Protein AF-A0A813DPH1-F1 (afdb_monomer)

Organism: Polarella glacialis (NCBI:txid89957)

Solvent-accessible surface area (backbone atoms only — not comparable to full-atom values): 5900 Å² total; per-residue (Å²): 101,79,57,45,58,49,52,47,55,16,45,27,31,35,27,23,33,49,20,63,46,67,83,78,57,57,75,59,46,56,61,48,57,52,51,51,33,50,44,26,32,72,70,32,64,37,57,64,71,56,23,52,48,54,48,52,60,22,55,48,27,19,59,53,19,33,52,46,44,73,75,38,94,70,49,71,66,61,45,50,52,35,38,50,52,12,52,49,36,49,50,49,50,42,55,70,60,47,39,58,60,61,71,64,49,78,75,76,75,75,82,124

Structure (mmCIF, N/CA/C/O backbone):
data_AF-A0A813DPH1-F1
#
_entry.id   AF-A0A813DPH1-F1
#
loop_
_atom_site.group_PDB
_atom_site.id
_atom_site.type_symbol
_atom_site.label_atom_id
_atom_site.label_alt_id
_atom_site.label_comp_id
_atom_site.label_asym_id
_atom_site.label_entity_id
_atom_site.label_seq_id
_atom_site.pdbx_PDB_ins_code
_atom_site.Cartn_x
_atom_site.Cartn_y
_atom_site.Cartn_z
_atom_site.occupancy
_atom_site.B_iso_or_equiv
_atom_site.auth_seq_id
_atom_site.auth_comp_id
_atom_site.auth_asym_id
_atom_site.auth_atom_id
_atom_site.pdbx_PDB_model_num
ATOM 1 N N . MET A 1 1 ? -17.410 3.429 6.757 1.00 51.97 1 MET A N 1
ATOM 2 C CA . MET A 1 1 ? -17.340 2.832 5.401 1.00 51.97 1 MET A CA 1
ATOM 3 C C . MET A 1 1 ? -16.397 3.575 4.445 1.00 51.97 1 MET A C 1
ATOM 5 O O . MET A 1 1 ? -15.929 2.932 3.518 1.00 51.97 1 MET A O 1
ATOM 9 N N . SER A 1 2 ? -16.076 4.868 4.631 1.00 72.19 2 SER A N 1
ATOM 10 C CA . SER A 1 2 ? -15.261 5.622 3.651 1.00 72.19 2 SER A CA 1
ATOM 11 C C . SER A 1 2 ? -13.764 5.289 3.634 1.00 72.19 2 SER A C 1
ATOM 13 O O . SER A 1 2 ? -13.105 5.622 2.659 1.00 72.19 2 SER A O 1
ATOM 15 N N . ILE A 1 3 ? -13.225 4.628 4.663 1.00 82.25 3 ILE A N 1
ATOM 16 C CA . ILE A 1 3 ? -11.771 4.447 4.804 1.00 82.25 3 ILE A CA 1
ATOM 17 C C . ILE A 1 3 ? -11.213 3.217 4.076 1.00 82.25 3 ILE A C 1
ATOM 19 O O . ILE A 1 3 ? -10.020 3.150 3.811 1.00 82.25 3 ILE A O 1
ATOM 23 N N . ALA A 1 4 ? -12.070 2.246 3.736 1.00 86.38 4 ALA A N 1
ATOM 24 C CA . ALA A 1 4 ? -11.628 1.009 3.094 1.00 86.38 4 ALA A CA 1
ATOM 25 C C . ALA A 1 4 ? -11.041 1.276 1.703 1.00 86.38 4 ALA A C 1
ATOM 27 O O . ALA A 1 4 ? -10.057 0.655 1.330 1.00 86.38 4 ALA A O 1
ATOM 28 N N . GLY A 1 5 ? -11.628 2.218 0.957 1.00 87.50 5 GLY A N 1
ATOM 29 C CA . GLY A 1 5 ? -11.142 2.608 -0.367 1.00 87.50 5 GLY A CA 1
ATOM 30 C C . GLY A 1 5 ? -9.718 3.166 -0.324 1.00 87.50 5 GLY A C 1
ATOM 31 O O . GLY A 1 5 ? -8.861 2.607 -0.996 1.00 87.50 5 GLY A O 1
ATOM 32 N N . PRO A 1 6 ? -9.447 4.216 0.474 1.00 89.12 6 PRO A N 1
ATOM 33 C CA . PRO A 1 6 ? -8.098 4.739 0.660 1.00 89.12 6 PRO A CA 1
ATOM 34 C C . PRO A 1 6 ? -7.089 3.687 1.125 1.00 89.12 6 PRO A C 1
ATOM 36 O O . PRO A 1 6 ? -6.018 3.621 0.548 1.00 89.12 6 PRO A O 1
ATOM 39 N N . VAL A 1 7 ? -7.428 2.837 2.101 1.00 89.44 7 VAL A N 1
ATOM 40 C CA . VAL A 1 7 ? -6.510 1.784 2.578 1.00 89.44 7 VAL A CA 1
ATOM 41 C C . VAL A 1 7 ? -6.167 0.808 1.453 1.00 89.44 7 VAL A C 1
ATOM 43 O O . VAL A 1 7 ? -5.004 0.676 1.107 1.00 89.44 7 VAL A O 1
ATOM 46 N N . ILE A 1 8 ? -7.175 0.211 0.808 1.00 90.38 8 ILE A N 1
ATOM 47 C CA . ILE A 1 8 ? -6.962 -0.770 -0.269 1.00 90.38 8 ILE A CA 1
ATOM 48 C C . ILE A 1 8 ? -6.221 -0.134 -1.450 1.00 90.38 8 ILE A C 1
ATOM 50 O O . ILE A 1 8 ? -5.332 -0.737 -2.028 1.00 90.38 8 ILE A O 1
ATOM 54 N N . PHE A 1 9 ? -6.584 1.088 -1.838 1.00 89.81 9 PHE A N 1
ATOM 55 C CA . PHE A 1 9 ? -5.962 1.743 -2.985 1.00 89.81 9 PHE A CA 1
ATOM 56 C C . PHE A 1 9 ? -4.533 2.214 -2.681 1.00 89.81 9 PHE A C 1
ATOM 58 O O . PHE A 1 9 ? -3.677 2.133 -3.554 1.00 89.81 9 PHE A O 1
ATOM 65 N N . GLY A 1 10 ? -4.266 2.688 -1.461 1.00 87.00 10 GLY A N 1
ATOM 66 C CA . GLY A 1 10 ? -2.921 3.049 -1.011 1.00 87.00 10 GLY A CA 1
ATOM 67 C C . GLY A 1 10 ? -1.997 1.839 -0.979 1.00 87.00 10 GLY A C 1
ATOM 68 O O . GLY A 1 10 ? -0.919 1.891 -1.570 1.00 87.00 10 GLY A O 1
ATOM 69 N N . ASP A 1 11 ? -2.481 0.746 -0.393 1.00 89.88 11 ASP A N 1
ATOM 70 C CA . ASP A 1 11 ? -1.793 -0.541 -0.321 1.00 89.88 11 ASP A CA 1
ATOM 71 C C . ASP A 1 11 ? -1.484 -1.089 -1.716 1.00 89.88 11 ASP A C 1
ATOM 73 O O . ASP A 1 11 ? -0.334 -1.368 -2.032 1.00 89.88 11 ASP A O 1
ATOM 77 N N . MET A 1 12 ? -2.454 -1.073 -2.638 1.00 89.06 12 MET A N 1
ATOM 78 C CA . MET A 1 12 ? -2.219 -1.490 -4.024 1.00 89.06 12 MET A CA 1
ATOM 79 C C . MET A 1 12 ? -1.072 -0.724 -4.699 1.00 89.06 12 MET A C 1
ATOM 81 O O . MET A 1 12 ? -0.316 -1.332 -5.457 1.00 89.06 12 MET A O 1
ATOM 85 N N . PHE A 1 13 ? -0.961 0.590 -4.480 1.00 87.12 13 PHE A N 1
ATOM 86 C CA . PHE A 1 13 ? 0.098 1.419 -5.070 1.00 87.12 13 PHE A CA 1
ATOM 87 C C . PHE A 1 13 ? 1.453 1.195 -4.407 1.00 87.12 13 PHE A C 1
ATOM 89 O O . PHE A 1 13 ? 2.456 1.139 -5.116 1.00 87.12 13 PHE A O 1
ATOM 96 N N . HIS A 1 14 ? 1.475 1.063 -3.081 1.00 87.38 14 HIS A N 1
ATOM 97 C CA . HIS A 1 14 ? 2.684 0.730 -2.333 1.00 87.38 14 HIS A CA 1
ATOM 98 C C . HIS A 1 14 ? 3.240 -0.611 -2.810 1.00 87.38 14 HIS A C 1
ATOM 100 O O . HIS A 1 14 ? 4.325 -0.666 -3.379 1.00 87.38 14 HIS A O 1
ATOM 106 N N . ASN A 1 15 ? 2.400 -1.641 -2.761 1.00 86.94 15 ASN A N 1
ATOM 107 C CA . ASN A 1 15 ? 2.734 -3.005 -3.135 1.00 86.94 15 ASN A CA 1
ATOM 108 C C . ASN A 1 15 ? 3.167 -3.093 -4.601 1.00 86.94 15 ASN A C 1
ATOM 110 O O . ASN A 1 15 ? 4.142 -3.774 -4.914 1.00 86.94 15 ASN A O 1
ATOM 114 N N . LEU A 1 16 ? 2.511 -2.356 -5.508 1.00 85.81 16 LEU A N 1
ATOM 115 C CA . LEU A 1 16 ? 2.918 -2.258 -6.913 1.00 85.81 16 LEU A CA 1
ATOM 116 C C . LEU A 1 16 ? 4.342 -1.709 -7.051 1.00 85.81 16 LEU A C 1
ATOM 118 O O . LEU A 1 16 ? 5.123 -2.250 -7.833 1.00 85.81 16 LEU A O 1
ATOM 122 N N . ALA A 1 17 ? 4.666 -0.651 -6.310 1.00 85.19 17 ALA A N 1
ATOM 123 C CA . ALA A 1 17 ? 5.996 -0.070 -6.319 1.00 85.19 17 ALA A CA 1
ATOM 124 C C . ALA A 1 17 ? 7.034 -1.008 -5.694 1.00 85.19 17 ALA A C 1
ATOM 126 O O . ALA A 1 17 ? 8.105 -1.162 -6.272 1.00 85.19 17 ALA A O 1
ATOM 127 N N . ASP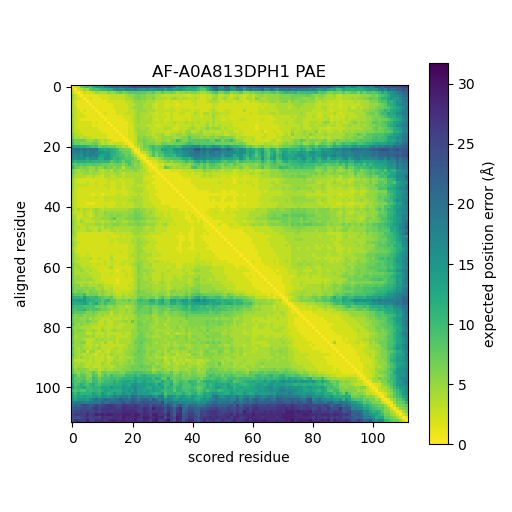 A 1 18 ? 6.710 -1.714 -4.607 1.00 84.56 18 ASP A N 1
ATOM 128 C CA . ASP A 1 18 ? 7.608 -2.724 -4.033 1.00 84.56 18 ASP A CA 1
ATOM 129 C C . ASP A 1 18 ? 7.898 -3.851 -5.005 1.00 84.56 18 ASP A C 1
ATOM 131 O O . ASP A 1 18 ? 8.969 -4.433 -4.947 1.00 84.56 18 ASP A O 1
ATOM 135 N N . GLY A 1 19 ? 6.985 -4.146 -5.932 1.00 80.69 19 GLY A N 1
ATOM 136 C CA . GLY A 1 19 ? 7.239 -5.089 -7.014 1.00 80.69 19 GLY A CA 1
ATOM 137 C C . GLY A 1 19 ? 8.400 -4.665 -7.920 1.00 80.69 19 GLY A C 1
ATOM 138 O O . GLY A 1 19 ? 9.075 -5.526 -8.481 1.00 80.69 19 GLY A O 1
ATOM 139 N N . PHE A 1 20 ? 8.670 -3.364 -8.050 1.00 79.81 20 PHE A N 1
ATOM 140 C CA . PHE A 1 20 ? 9.835 -2.861 -8.785 1.00 79.81 20 PHE A CA 1
ATOM 141 C C . PHE A 1 20 ? 11.153 -3.130 -8.042 1.00 79.81 20 PHE A C 1
ATOM 143 O O . PHE A 1 20 ? 12.207 -3.235 -8.671 1.00 79.81 20 PHE A O 1
ATOM 150 N N . ILE A 1 21 ? 11.092 -3.314 -6.720 1.00 71.81 21 ILE A N 1
ATOM 151 C CA . ILE A 1 21 ? 12.238 -3.443 -5.823 1.00 71.81 21 ILE A CA 1
ATOM 152 C C . ILE A 1 21 ? 12.338 -4.90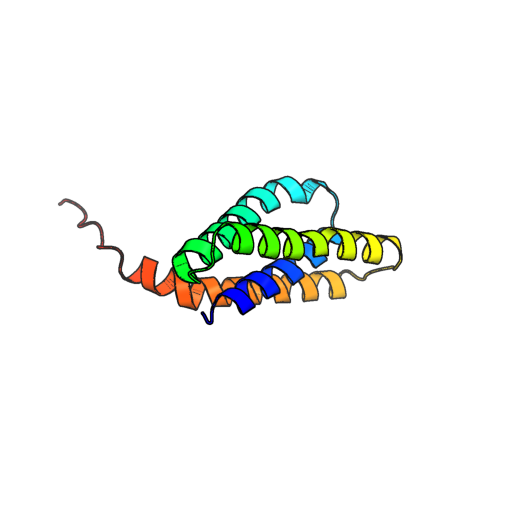1 -5.333 1.00 71.81 21 ILE A C 1
ATOM 154 O O . ILE A 1 21 ? 1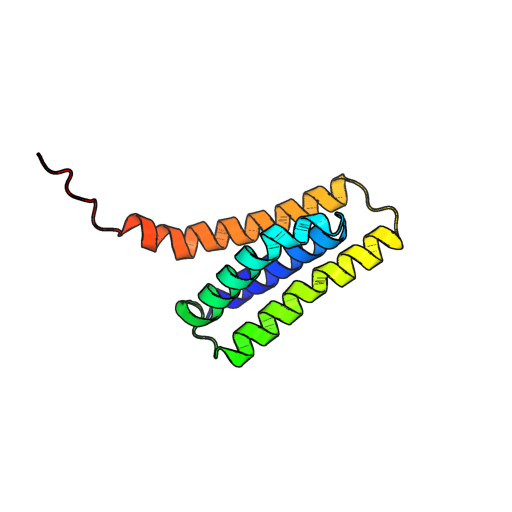1.368 -5.617 -5.138 1.00 71.81 21 ILE A O 1
ATOM 158 N N . THR A 1 22 ? 13.548 -5.431 -5.191 1.00 61.69 22 THR A N 1
ATOM 159 C CA . THR A 1 22 ? 13.771 -6.870 -4.928 1.00 61.69 22 THR A CA 1
ATOM 160 C C . THR A 1 22 ? 13.066 -7.428 -3.671 1.00 61.69 22 THR A C 1
ATOM 162 O O . THR A 1 22 ? 12.836 -6.694 -2.718 1.00 61.69 22 THR A O 1
ATOM 165 N N . LEU A 1 23 ? 12.900 -8.764 -3.607 1.00 55.66 23 LEU A N 1
ATOM 166 C CA . LEU A 1 23 ? 12.300 -9.595 -2.529 1.00 55.66 23 LEU A CA 1
ATOM 167 C C . LEU A 1 23 ? 12.661 -9.231 -1.063 1.00 55.66 23 LEU A C 1
ATOM 169 O O . LEU A 1 23 ? 12.002 -9.681 -0.130 1.00 55.66 23 LEU A O 1
ATOM 173 N N . VAL A 1 24 ? 13.712 -8.442 -0.834 1.00 59.09 24 VAL A N 1
ATOM 174 C CA . VAL A 1 24 ? 14.143 -7.959 0.490 1.00 59.09 24 VAL A CA 1
ATOM 175 C C . VAL A 1 24 ? 13.099 -7.040 1.150 1.00 59.09 24 VAL A C 1
ATOM 177 O O . VAL A 1 24 ? 13.064 -6.959 2.380 1.00 59.09 24 VAL A O 1
ATOM 180 N N . THR A 1 25 ? 12.212 -6.406 0.377 1.00 65.56 25 THR A N 1
ATOM 181 C CA . THR A 1 25 ? 11.106 -5.571 0.887 1.00 65.56 25 THR A CA 1
ATOM 182 C C . THR A 1 25 ? 10.077 -6.356 1.711 1.00 65.56 25 THR A C 1
ATOM 184 O O . THR A 1 25 ? 9.519 -5.826 2.668 1.00 65.56 25 THR A O 1
ATOM 187 N N . MET A 1 26 ? 9.940 -7.671 1.489 1.00 65.31 26 MET A N 1
ATOM 188 C CA . MET A 1 26 ? 8.945 -8.526 2.164 1.00 65.31 26 MET A CA 1
ATOM 189 C C . MET A 1 26 ? 8.949 -8.468 3.701 1.00 65.31 26 MET A C 1
ATOM 191 O O . MET A 1 26 ? 7.946 -8.789 4.337 1.00 65.31 26 MET A O 1
ATOM 195 N N . ALA A 1 27 ? 10.072 -8.099 4.323 1.00 73.44 27 ALA A N 1
ATOM 196 C CA . ALA A 1 27 ? 10.160 -8.013 5.777 1.00 73.44 27 ALA A CA 1
ATOM 197 C C . ALA A 1 27 ? 9.312 -6.873 6.373 1.00 73.44 27 ALA A C 1
ATOM 199 O O . ALA A 1 27 ? 8.853 -7.011 7.509 1.00 73.44 27 ALA A O 1
ATOM 200 N N . HIS A 1 28 ? 9.108 -5.768 5.647 1.00 80.62 28 HIS A N 1
ATOM 201 C CA . HIS A 1 28 ? 8.273 -4.651 6.109 1.00 80.62 28 HIS A CA 1
ATOM 202 C C . HIS A 1 28 ? 6.832 -4.696 5.582 1.00 80.62 28 HIS A C 1
ATOM 204 O O . HIS A 1 28 ? 5.957 -4.120 6.225 1.00 80.62 28 HIS A O 1
ATOM 210 N N . GLU A 1 29 ? 6.574 -5.493 4.544 1.00 79.94 29 GLU A N 1
ATOM 211 C CA . GLU A 1 29 ? 5.225 -5.778 4.037 1.00 79.94 29 GLU A CA 1
ATOM 212 C C . GLU A 1 29 ? 4.337 -6.501 5.056 1.00 79.94 29 GLU A C 1
ATOM 214 O O . GLU A 1 29 ? 3.166 -6.178 5.226 1.00 79.94 29 GLU A O 1
ATOM 219 N N . VAL A 1 30 ? 4.887 -7.461 5.811 1.00 84.12 30 VAL A N 1
ATOM 220 C CA . VAL A 1 30 ? 4.088 -8.225 6.791 1.00 84.12 30 VAL A CA 1
ATOM 221 C C . VAL A 1 30 ? 3.492 -7.321 7.888 1.00 84.12 30 VAL A C 1
ATOM 223 O O . VAL A 1 30 ? 2.298 -7.448 8.177 1.00 84.12 30 VAL A O 1
ATOM 226 N N . PRO A 1 31 ? 4.263 -6.411 8.521 1.00 87.06 31 PRO A N 1
ATOM 227 C CA . PRO A 1 31 ? 3.704 -5.396 9.413 1.00 87.06 31 PRO A CA 1
ATOM 228 C C . PRO A 1 31 ? 2.650 -4.488 8.766 1.00 87.06 31 PRO A C 1
ATOM 230 O O . PRO A 1 31 ? 1.657 -4.182 9.427 1.00 87.06 31 PRO A O 1
ATOM 233 N N . GLN A 1 32 ? 2.862 -4.056 7.518 1.00 88.06 32 GLN A N 1
ATOM 234 C CA . GLN A 1 32 ? 1.956 -3.155 6.797 1.00 88.06 32 GLN A CA 1
ATOM 235 C C . GLN A 1 32 ? 0.611 -3.821 6.513 1.00 88.06 32 GLN A C 1
ATOM 237 O O . GLN A 1 32 ? -0.424 -3.337 6.967 1.00 88.06 32 GLN A O 1
ATOM 242 N N . GLU A 1 33 ? 0.635 -4.991 5.884 1.00 90.38 33 GLU A N 1
ATOM 243 C CA . GLU A 1 33 ? -0.554 -5.782 5.568 1.00 90.38 33 GLU A CA 1
ATOM 244 C C . GLU A 1 33 ? -1.345 -6.126 6.844 1.00 90.38 33 GLU A C 1
ATOM 246 O O . GLU A 1 33 ? -2.578 -6.099 6.862 1.00 90.38 33 GLU A O 1
ATOM 251 N N . LEU A 1 34 ? -0.655 -6.395 7.960 1.00 91.62 34 LEU A N 1
ATOM 252 C CA . LEU A 1 34 ? -1.312 -6.599 9.252 1.00 91.62 34 LEU A CA 1
ATOM 253 C C .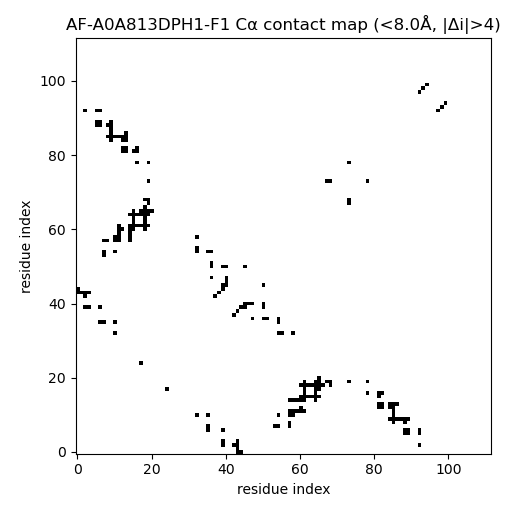 LEU A 1 34 ? -1.981 -5.317 9.778 1.00 91.62 34 LEU A C 1
ATOM 255 O O . LEU A 1 34 ? -3.080 -5.391 10.334 1.00 91.62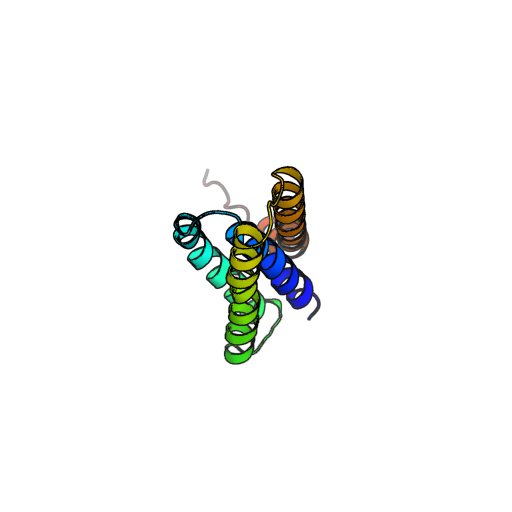 34 LEU A O 1
ATOM 259 N N . ALA A 1 35 ? -1.342 -4.156 9.634 1.00 90.12 35 ALA A N 1
ATOM 260 C CA . ALA A 1 35 ? -1.917 -2.877 10.042 1.00 90.12 35 ALA A CA 1
ATOM 261 C C . ALA A 1 35 ? -3.172 -2.538 9.222 1.00 90.12 35 ALA A C 1
ATOM 263 O O . ALA A 1 35 ? -4.208 -2.205 9.805 1.00 90.12 35 ALA A O 1
ATOM 264 N N . ASP A 1 36 ? -3.121 -2.716 7.904 1.00 91.75 36 ASP A N 1
ATOM 265 C CA . ASP A 1 36 ? -4.246 -2.454 7.005 1.00 91.75 36 ASP A CA 1
ATOM 266 C C . ASP A 1 36 ? -5.419 -3.389 7.271 1.00 91.75 36 ASP A C 1
ATOM 268 O O . ASP A 1 36 ? -6.561 -2.939 7.413 1.00 91.75 36 ASP A O 1
ATOM 272 N N . PHE A 1 37 ? -5.142 -4.672 7.502 1.00 94.12 37 PHE A N 1
ATOM 273 C CA . PHE A 1 37 ? -6.148 -5.623 7.959 1.00 94.12 37 PHE A CA 1
ATOM 274 C C . PHE A 1 37 ? -6.851 -5.152 9.244 1.00 94.12 37 PHE A C 1
ATOM 276 O O . PHE A 1 37 ? -8.084 -5.173 9.331 1.00 94.12 37 PHE A O 1
ATOM 283 N N . MET A 1 38 ? -6.091 -4.686 10.239 1.00 92.25 38 MET A N 1
ATOM 284 C CA . MET A 1 38 ? -6.651 -4.195 11.503 1.00 92.25 38 MET A CA 1
ATOM 285 C C . MET A 1 38 ? -7.501 -2.937 11.297 1.00 92.25 38 MET A C 1
ATOM 287 O O . MET A 1 38 ? -8.560 -2.801 11.917 1.00 92.25 38 MET A O 1
ATOM 291 N N . ILE A 1 39 ? -7.093 -2.034 10.405 1.00 90.56 39 ILE A N 1
ATOM 292 C CA . ILE A 1 39 ? -7.869 -0.840 10.049 1.00 90.56 39 ILE A CA 1
ATOM 293 C C . ILE A 1 39 ? -9.175 -1.239 9.342 1.00 90.56 39 ILE A C 1
ATOM 295 O O . ILE A 1 39 ? -10.249 -0.749 9.708 1.00 90.56 39 ILE A O 1
ATOM 299 N N . LEU A 1 40 ? -9.126 -2.178 8.394 1.00 92.31 40 LEU A N 1
ATOM 300 C CA . LEU A 1 40 ? -10.304 -2.680 7.680 1.00 92.31 40 LEU A CA 1
ATOM 301 C C . LEU A 1 40 ? -11.315 -3.339 8.628 1.00 92.31 40 LEU A C 1
ATOM 303 O O . LEU A 1 40 ? -12.519 -3.086 8.529 1.00 92.31 40 LEU A O 1
ATOM 307 N N . VAL A 1 41 ? -10.849 -4.143 9.583 1.00 94.06 41 VAL A N 1
ATOM 308 C CA . VAL A 1 41 ? -11.731 -4.803 10.555 1.00 94.06 41 VAL A CA 1
ATOM 309 C C . VAL A 1 41 ? -12.289 -3.809 11.573 1.00 94.06 41 VAL A C 1
ATOM 311 O O . VAL A 1 41 ? -13.502 -3.752 11.773 1.00 94.06 41 VAL A O 1
ATOM 314 N N . HIS A 1 42 ? -11.431 -3.013 12.214 1.00 89.69 42 HIS A N 1
ATOM 315 C CA . HIS A 1 42 ? -11.829 -2.220 13.380 1.00 89.69 42 HIS A CA 1
ATOM 316 C C . HIS A 1 42 ? -12.417 -0.852 13.037 1.00 89.69 42 HIS A C 1
ATOM 318 O O . HIS A 1 42 ? -13.339 -0.412 13.718 1.00 89.69 42 HIS A O 1
ATOM 324 N N . HIS A 1 43 ? -11.919 -0.191 11.992 1.00 87.06 43 HIS A N 1
ATOM 325 C CA . HIS A 1 43 ? -12.351 1.163 11.634 1.00 87.06 43 HIS A CA 1
ATOM 326 C C . HIS A 1 43 ? -13.296 1.155 10.427 1.00 87.06 43 HIS A C 1
ATOM 328 O O . HIS A 1 43 ? -14.293 1.881 10.409 1.00 87.06 43 HIS A O 1
ATOM 334 N N . ALA A 1 44 ? -13.052 0.298 9.428 1.00 88.00 44 ALA A N 1
ATOM 335 C CA . ALA A 1 44 ? -13.966 0.181 8.291 1.00 88.00 44 ALA A CA 1
ATOM 336 C C . ALA A 1 44 ? -15.201 -0.688 8.597 1.00 88.00 44 ALA A C 1
ATOM 338 O O . ALA A 1 44 ? -16.198 -0.587 7.875 1.00 88.00 44 ALA A O 1
ATOM 339 N N . GLY A 1 45 ? -15.156 -1.494 9.668 1.00 90.81 45 GLY A N 1
ATOM 340 C CA . GLY A 1 45 ? -16.234 -2.399 10.080 1.00 90.81 45 GLY A CA 1
ATOM 341 C C . GLY A 1 45 ? -16.400 -3.603 9.151 1.00 90.81 45 GLY A C 1
ATOM 342 O O . GLY A 1 45 ? -17.492 -4.164 9.044 1.00 90.81 45 GLY A O 1
ATOM 343 N N . MET A 1 46 ? -15.344 -3.971 8.423 1.00 93.94 46 MET A N 1
ATOM 344 C CA . MET A 1 46 ? -15.369 -5.065 7.461 1.00 93.94 46 MET A CA 1
ATOM 345 C C . MET A 1 46 ? -15.301 -6.420 8.178 1.00 93.94 46 MET A C 1
ATOM 347 O O . MET A 1 46 ? -14.582 -6.593 9.160 1.00 93.94 46 MET A O 1
ATOM 351 N N . ASN A 1 47 ? -16.034 -7.418 7.676 1.00 95.50 47 ASN A N 1
ATOM 352 C CA . ASN A 1 47 ? -15.897 -8.794 8.159 1.00 95.50 47 ASN A CA 1
ATOM 353 C C . ASN A 1 47 ? -14.445 -9.263 7.976 1.00 95.50 47 ASN A C 1
ATOM 355 O O . ASN A 1 47 ? -13.912 -9.133 6.879 1.00 95.50 47 ASN A O 1
ATOM 359 N N . TRP A 1 48 ? -13.845 -9.867 9.006 1.00 94.81 48 TRP A N 1
ATOM 360 C CA . TRP A 1 48 ? -12.456 -10.338 8.995 1.00 94.81 48 TRP A CA 1
ATOM 361 C C . TRP A 1 48 ? -12.098 -11.208 7.782 1.00 94.81 48 TRP A C 1
ATOM 363 O O . TRP A 1 48 ? -11.006 -11.080 7.244 1.00 94.81 48 TRP A O 1
ATOM 373 N N . LYS A 1 49 ? -13.013 -12.057 7.290 1.00 97.00 49 LYS A N 1
ATOM 374 C CA . LYS A 1 49 ? -12.743 -12.873 6.090 1.00 97.00 49 LYS A CA 1
ATOM 375 C C . LYS A 1 49 ? -12.612 -12.014 4.840 1.00 97.00 49 LYS A C 1
ATOM 377 O O . LYS A 1 49 ? -11.764 -12.276 3.996 1.00 97.00 49 LYS A O 1
ATOM 382 N N . LEU A 1 50 ? -13.482 -11.013 4.723 1.00 95.44 50 LEU A N 1
ATOM 383 C CA . LEU A 1 50 ? -13.474 -10.090 3.599 1.00 95.44 50 LEU A CA 1
ATOM 384 C C . LEU A 1 50 ? -12.268 -9.157 3.693 1.00 95.44 50 LEU A C 1
ATOM 386 O O . LEU A 1 50 ? -11.591 -8.995 2.691 1.00 95.44 50 LEU A O 1
ATOM 390 N N . ALA A 1 51 ? -11.964 -8.633 4.884 1.00 94.81 51 ALA A N 1
ATOM 391 C CA . ALA A 1 51 ? -10.785 -7.810 5.139 1.00 94.81 51 ALA A CA 1
ATOM 392 C C . ALA A 1 51 ? -9.501 -8.547 4.744 1.00 94.81 51 ALA A C 1
ATOM 394 O O . ALA A 1 51 ? -8.726 -8.024 3.960 1.00 94.81 51 ALA A O 1
ATOM 395 N N . ALA A 1 52 ? -9.330 -9.796 5.190 1.00 94.56 52 ALA A N 1
ATOM 396 C CA . ALA A 1 52 ? -8.172 -10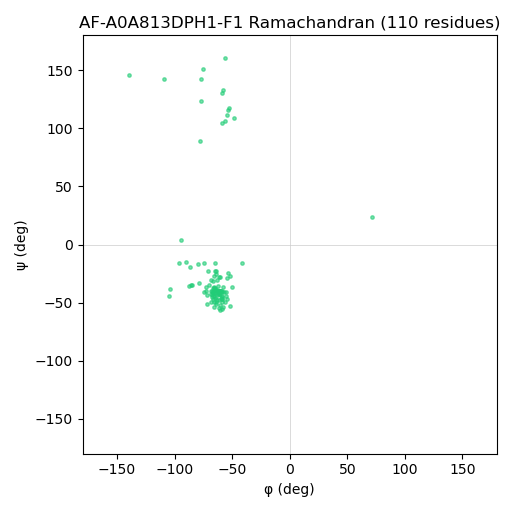.606 4.820 1.00 94.56 52 ALA A CA 1
ATOM 397 C C . ALA A 1 52 ? -8.094 -10.852 3.305 1.00 94.56 52 ALA A C 1
ATOM 399 O O . ALA A 1 52 ? -7.015 -10.784 2.729 1.00 94.56 52 ALA A O 1
ATOM 400 N N . LEU A 1 53 ? -9.231 -11.122 2.650 1.00 95.44 53 LEU A N 1
ATOM 401 C CA . LEU A 1 53 ? -9.264 -11.359 1.209 1.00 95.44 53 LEU A CA 1
ATOM 402 C C . LEU A 1 53 ? -8.907 -10.103 0.407 1.00 95.44 53 LEU A C 1
ATOM 404 O O . LEU A 1 53 ? -8.117 -10.199 -0.522 1.00 95.44 53 LEU A O 1
ATOM 408 N N . VAL A 1 54 ? -9.491 -8.945 0.728 1.00 94.00 54 VAL A N 1
ATOM 409 C CA . VAL A 1 54 ? -9.233 -7.713 -0.037 1.00 94.00 54 VAL A CA 1
ATOM 410 C C . VAL A 1 54 ? -7.819 -7.185 0.188 1.00 94.00 54 VAL A C 1
ATOM 412 O O . VAL A 1 54 ? -7.222 -6.708 -0.766 1.00 94.00 54 VAL A O 1
ATOM 415 N N . ASN A 1 55 ? -7.280 -7.339 1.401 1.00 94.00 55 ASN A N 1
ATOM 416 C CA . ASN A 1 55 ? -5.895 -7.012 1.741 1.00 94.00 55 ASN A CA 1
ATOM 417 C C . ASN A 1 55 ? -4.929 -7.912 0.959 1.00 94.00 55 ASN A C 1
ATOM 419 O O . ASN A 1 55 ? -4.117 -7.435 0.188 1.00 94.00 55 ASN A O 1
ATOM 423 N N . PHE A 1 56 ? -5.154 -9.230 0.980 1.00 92.06 56 PHE A N 1
ATOM 424 C CA . PHE A 1 56 ? -4.368 -10.167 0.175 1.00 92.06 56 PHE A CA 1
ATOM 425 C C . PHE A 1 56 ? -4.433 -9.882 -1.337 1.00 92.06 56 PHE A C 1
ATOM 427 O O . PHE A 1 56 ? -3.431 -9.992 -2.042 1.00 92.06 56 PHE A O 1
ATOM 434 N N . LEU A 1 57 ? -5.615 -9.538 -1.863 1.00 93.00 57 LEU A N 1
ATOM 435 C CA . LEU A 1 57 ? -5.770 -9.166 -3.273 1.00 93.00 57 LEU A CA 1
ATOM 436 C C . LEU A 1 57 ? -5.061 -7.849 -3.607 1.00 93.00 57 LEU A C 1
ATOM 438 O O . LEU A 1 57 ? -4.592 -7.698 -4.733 1.00 93.00 57 LEU A O 1
ATOM 442 N N . SER A 1 58 ? -4.984 -6.929 -2.650 1.00 91.75 58 SER A N 1
ATOM 443 C CA . SER A 1 58 ? -4.211 -5.699 -2.763 1.00 91.75 58 SER A CA 1
ATOM 444 C C . SER A 1 58 ? -2.707 -5.997 -2.783 1.00 91.75 58 SER A C 1
ATOM 446 O O . SER A 1 58 ? -2.051 -5.639 -3.757 1.00 91.75 58 SER A O 1
ATOM 448 N N . GLY A 1 59 ? -2.199 -6.809 -1.848 1.00 87.56 59 GLY A N 1
ATOM 449 C CA . GLY A 1 59 ? -0.842 -7.383 -1.847 1.00 87.56 59 GLY A CA 1
ATOM 450 C C . GLY A 1 59 ? -0.423 -8.100 -3.131 1.00 87.56 59 GLY A C 1
ATOM 451 O O . GLY A 1 59 ? 0.750 -8.121 -3.505 1.00 87.56 59 GLY A O 1
ATOM 452 N N . CYS A 1 60 ? -1.369 -8.651 -3.899 1.00 89.75 60 CYS A N 1
ATOM 453 C CA . CYS A 1 60 ? -1.051 -9.242 -5.202 1.00 89.75 60 CYS A CA 1
ATOM 454 C C . CYS A 1 60 ? -0.553 -8.212 -6.235 1.00 89.75 60 CYS A C 1
ATOM 456 O O . CYS A 1 60 ? 0.030 -8.620 -7.245 1.00 89.75 60 CYS A O 1
ATOM 458 N N . SER A 1 61 ? -0.745 -6.903 -6.025 1.00 87.88 61 SER A N 1
ATOM 459 C CA . SER A 1 61 ? -0.206 -5.878 -6.925 1.00 87.88 61 SER A CA 1
ATOM 460 C C . SER A 1 61 ? 1.327 -5.852 -6.932 1.00 87.88 61 SER A C 1
ATOM 462 O O . SER A 1 61 ? 1.896 -5.511 -7.967 1.00 87.88 61 SER A O 1
ATOM 464 N N . THR A 1 62 ? 2.006 -6.342 -5.886 1.00 87.06 62 THR A N 1
ATOM 465 C CA . THR A 1 62 ? 3.467 -6.556 -5.895 1.00 87.06 62 THR A CA 1
ATOM 466 C C . THR A 1 62 ? 3.904 -7.512 -6.988 1.00 87.06 62 THR A C 1
ATOM 468 O O . THR A 1 62 ? 4.894 -7.270 -7.677 1.00 87.06 62 THR A O 1
ATOM 471 N N . LEU A 1 63 ? 3.139 -8.579 -7.227 1.00 87.06 63 LEU A N 1
ATOM 472 C CA . LEU A 1 63 ? 3.436 -9.511 -8.316 1.00 87.06 63 LEU A CA 1
ATOM 473 C C . LEU A 1 63 ? 3.262 -8.833 -9.679 1.00 87.06 63 LE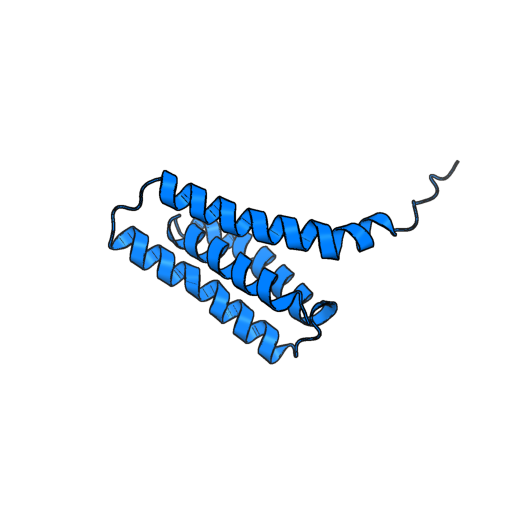U A C 1
ATOM 475 O O . LEU A 1 63 ? 4.044 -9.080 -10.594 1.00 87.06 63 LEU A O 1
ATOM 479 N N . VAL A 1 64 ? 2.260 -7.958 -9.810 1.00 88.50 64 VAL A N 1
ATOM 480 C CA . VAL A 1 64 ? 2.039 -7.165 -11.027 1.00 88.50 64 VAL A CA 1
ATOM 481 C C . VAL A 1 64 ? 3.205 -6.203 -11.256 1.00 88.50 64 VAL A C 1
ATOM 483 O O . VAL A 1 64 ? 3.733 -6.153 -12.366 1.00 88.50 64 VAL A O 1
ATOM 486 N N . GLY A 1 65 ? 3.650 -5.501 -10.213 1.00 85.81 65 GLY A N 1
ATOM 487 C CA . GLY A 1 65 ? 4.801 -4.600 -10.259 1.00 85.81 65 GLY A CA 1
ATOM 488 C C . GLY A 1 65 ? 6.073 -5.323 -10.681 1.00 85.81 65 GLY A C 1
ATOM 489 O O . GLY A 1 65 ? 6.740 -4.893 -11.617 1.00 85.81 65 GLY A O 1
ATOM 490 N N . ALA A 1 66 ? 6.340 -6.490 -10.092 1.00 84.69 66 ALA A N 1
ATOM 491 C CA . ALA A 1 66 ? 7.492 -7.321 -10.432 1.00 84.69 66 ALA A CA 1
ATOM 492 C C . ALA A 1 66 ? 7.474 -7.808 -11.884 1.00 84.69 66 ALA A C 1
ATOM 494 O O . ALA A 1 66 ? 8.505 -7.800 -12.559 1.00 84.69 66 ALA A O 1
ATOM 495 N N . VAL A 1 67 ? 6.305 -8.196 -12.403 1.00 88.62 67 VAL A N 1
ATOM 496 C CA . VAL A 1 67 ? 6.160 -8.562 -13.820 1.00 88.62 67 VAL A CA 1
ATOM 497 C C . VAL A 1 67 ? 6.423 -7.358 -14.727 1.00 88.62 67 VAL A C 1
ATOM 499 O O . VAL A 1 67 ? 7.101 -7.509 -15.743 1.00 88.62 67 VAL A O 1
ATOM 502 N N . ILE A 1 68 ? 5.924 -6.171 -14.366 1.00 86.88 68 ILE A N 1
ATOM 503 C CA . ILE A 1 68 ? 6.138 -4.938 -15.136 1.00 86.88 68 ILE A CA 1
ATOM 504 C C . ILE A 1 68 ? 7.617 -4.542 -15.126 1.00 86.88 68 ILE A C 1
ATOM 506 O O . ILE A 1 68 ? 8.172 -4.347 -16.200 1.00 86.88 68 ILE A O 1
ATOM 510 N N . ALA A 1 69 ? 8.274 -4.493 -13.965 1.00 83.69 69 ALA A N 1
ATOM 511 C CA . ALA A 1 69 ? 9.699 -4.160 -13.867 1.00 83.69 69 ALA A CA 1
ATOM 512 C C . ALA A 1 69 ? 10.607 -5.179 -14.563 1.00 83.69 69 ALA A C 1
ATOM 514 O O . ALA A 1 69 ? 11.663 -4.820 -15.071 1.00 83.69 69 ALA A O 1
ATOM 515 N N . HIS A 1 70 ? 10.215 -6.455 -14.616 1.00 83.56 70 HIS A N 1
ATOM 516 C CA . HIS A 1 70 ? 10.989 -7.448 -15.355 1.00 83.56 70 HIS A CA 1
ATOM 517 C C . HIS A 1 70 ? 10.750 -7.385 -16.872 1.00 83.56 70 HIS A C 1
ATOM 519 O O . HIS A 1 70 ? 11.652 -7.679 -17.655 1.00 83.56 70 HIS A O 1
ATOM 525 N N . GLY A 1 71 ? 9.531 -7.040 -17.298 1.00 85.75 71 GLY A N 1
ATOM 526 C CA . GLY A 1 71 ? 9.135 -6.987 -18.709 1.00 85.75 71 GLY A CA 1
ATOM 527 C C . GLY A 1 71 ? 9.363 -5.637 -19.392 1.00 85.75 71 GLY A C 1
ATOM 528 O O . GLY A 1 71 ? 9.311 -5.565 -20.621 1.00 85.75 71 GLY A O 1
ATOM 529 N N . MET A 1 72 ? 9.585 -4.572 -18.624 1.00 84.75 72 MET A N 1
ATOM 530 C CA . MET A 1 72 ? 9.738 -3.198 -19.096 1.00 84.75 72 MET A CA 1
ATOM 531 C C . MET A 1 72 ? 10.855 -2.496 -18.325 1.00 84.75 72 MET A C 1
ATOM 533 O O . MET A 1 72 ? 11.020 -2.715 -17.131 1.00 84.75 72 MET A O 1
ATOM 537 N N . ASP A 1 73 ? 11.582 -1.610 -19.003 1.00 84.00 73 ASP A N 1
ATOM 538 C CA . ASP A 1 73 ? 12.590 -0.759 -18.366 1.00 84.00 73 ASP A CA 1
ATOM 539 C C . ASP A 1 73 ? 11.866 0.394 -17.645 1.00 84.00 73 ASP A C 1
ATOM 541 O O . ASP A 1 73 ? 11.520 1.417 -18.245 1.00 84.00 73 ASP A O 1
ATOM 545 N N . VAL A 1 74 ? 11.498 0.164 -16.382 1.00 84.62 74 VAL A N 1
ATOM 546 C CA . VAL A 1 74 ? 10.813 1.150 -15.534 1.00 84.62 74 VAL A CA 1
ATOM 547 C C . VAL A 1 74 ? 11.843 2.172 -15.057 1.00 84.62 74 VAL A C 1
ATOM 549 O O . VAL A 1 74 ? 12.850 1.807 -14.459 1.00 84.62 74 VAL A O 1
ATOM 552 N N . SER A 1 75 ? 11.609 3.459 -15.326 1.00 87.88 75 SER A N 1
ATOM 553 C CA . SER A 1 75 ? 12.508 4.515 -14.855 1.00 87.88 75 SER A CA 1
ATOM 554 C C . SER A 1 75 ? 12.334 4.778 -13.357 1.00 87.88 75 SER A C 1
ATOM 556 O O . SER A 1 75 ? 11.226 4.676 -12.824 1.00 87.88 75 SER A O 1
ATOM 558 N N . GLU A 1 76 ? 13.408 5.231 -12.704 1.00 85.38 76 GLU A N 1
ATOM 559 C CA . GLU A 1 76 ? 13.391 5.649 -11.290 1.00 85.38 76 GLU A CA 1
ATOM 560 C C . GLU A 1 76 ? 12.318 6.722 -11.004 1.00 85.38 76 GLU A C 1
ATOM 562 O O . GLU A 1 76 ? 11.766 6.792 -9.909 1.00 85.38 76 GLU A O 1
ATOM 567 N N . GLU A 1 77 ? 11.978 7.554 -11.996 1.00 89.56 77 GLU A N 1
ATOM 568 C CA . GLU A 1 77 ? 10.914 8.558 -11.875 1.00 89.56 77 GLU A CA 1
ATOM 569 C C . GLU A 1 77 ? 9.524 7.915 -11.750 1.00 89.56 77 GLU A C 1
ATOM 571 O O . GLU A 1 77 ? 8.725 8.330 -10.911 1.00 89.56 77 GLU A O 1
ATOM 576 N N . VAL A 1 78 ? 9.233 6.885 -12.551 1.00 85.88 78 VAL A N 1
ATOM 577 C CA . VAL A 1 78 ? 7.949 6.166 -12.500 1.00 85.88 78 VAL A CA 1
ATOM 578 C C . VAL A 1 78 ? 7.814 5.410 -11.182 1.00 85.88 78 VAL A C 1
ATOM 580 O O . VAL A 1 78 ? 6.754 5.455 -10.554 1.00 85.88 78 VAL A O 1
ATOM 583 N N . GLU A 1 79 ? 8.890 4.768 -10.733 1.00 83.19 79 GLU A N 1
ATOM 584 C CA . GLU A 1 79 ? 8.958 4.132 -9.416 1.00 83.19 79 GLU A CA 1
ATOM 585 C C . GLU A 1 79 ? 8.694 5.149 -8.297 1.00 83.19 79 GLU A C 1
ATOM 587 O O . GLU A 1 79 ? 7.766 4.976 -7.504 1.00 83.19 79 GLU A O 1
ATOM 592 N N . GLY A 1 80 ? 9.437 6.260 -8.282 1.00 84.69 80 GLY A N 1
ATOM 593 C CA . GLY A 1 80 ? 9.314 7.296 -7.258 1.00 84.69 80 GLY A CA 1
ATOM 594 C C . GLY A 1 80 ? 7.924 7.932 -7.197 1.00 84.69 80 GLY A C 1
ATOM 595 O O . GLY A 1 80 ? 7.394 8.152 -6.107 1.00 84.69 80 GLY A O 1
ATOM 596 N N . VAL A 1 81 ? 7.291 8.188 -8.347 1.00 88.12 81 VAL A N 1
ATOM 597 C CA . VAL A 1 81 ? 5.911 8.706 -8.402 1.00 88.12 81 VAL A CA 1
ATOM 598 C C . VAL A 1 81 ? 4.909 7.682 -7.865 1.00 88.12 81 VAL A C 1
ATOM 600 O O . VAL A 1 81 ? 3.964 8.063 -7.171 1.00 88.12 81 VAL A O 1
ATOM 603 N N . THR A 1 82 ? 5.120 6.392 -8.135 1.00 83.19 82 THR A N 1
ATOM 604 C CA . THR A 1 82 ? 4.241 5.316 -7.650 1.00 83.19 82 THR A CA 1
ATOM 605 C C . THR A 1 82 ? 4.339 5.174 -6.127 1.00 83.19 82 THR A C 1
ATOM 607 O O . THR A 1 82 ? 3.306 5.173 -5.452 1.00 83.19 82 THR A O 1
ATOM 610 N N . LEU A 1 83 ? 5.559 5.189 -5.570 1.00 83.06 83 LEU A N 1
ATOM 611 C CA . LEU A 1 83 ? 5.795 5.217 -4.119 1.00 83.06 83 LEU A CA 1
ATOM 612 C C . LEU A 1 83 ? 5.173 6.454 -3.464 1.00 83.06 83 LEU A C 1
ATOM 614 O O . LEU A 1 83 ? 4.489 6.350 -2.446 1.00 83.06 83 LEU A O 1
ATOM 618 N N . ALA A 1 84 ? 5.372 7.635 -4.058 1.00 86.56 84 ALA A N 1
ATOM 619 C CA . ALA A 1 84 ? 4.823 8.883 -3.535 1.00 86.56 84 ALA A CA 1
ATOM 620 C C . ALA A 1 84 ? 3.286 8.879 -3.516 1.00 86.56 84 ALA A C 1
ATOM 622 O O . ALA A 1 84 ? 2.684 9.416 -2.583 1.00 86.56 84 ALA A O 1
ATOM 623 N N . ALA A 1 85 ? 2.648 8.254 -4.511 1.00 84.75 85 ALA A N 1
ATOM 624 C CA . ALA A 1 85 ? 1.200 8.088 -4.545 1.00 84.75 85 ALA A CA 1
ATOM 625 C C . ALA A 1 85 ? 0.703 7.204 -3.388 1.00 84.75 85 ALA A C 1
ATOM 627 O O . ALA A 1 85 ? -0.171 7.642 -2.635 1.00 84.75 85 ALA A O 1
ATOM 628 N N . GLY A 1 86 ? 1.290 6.015 -3.194 1.00 83.06 86 GLY A N 1
ATOM 629 C CA . GLY A 1 86 ? 0.948 5.116 -2.081 1.00 83.06 86 GLY A CA 1
ATOM 630 C C . GLY A 1 86 ? 1.173 5.772 -0.714 1.00 83.06 86 GLY A C 1
ATOM 631 O O . GLY A 1 86 ? 0.257 5.857 0.108 1.00 83.06 86 GLY A O 1
ATOM 632 N N . ALA A 1 87 ? 2.355 6.361 -0.507 1.00 84.69 87 ALA A N 1
ATOM 633 C CA . ALA A 1 87 ? 2.700 7.073 0.723 1.00 84.69 87 ALA A CA 1
ATOM 634 C C . ALA A 1 87 ? 1.757 8.254 1.011 1.00 84.69 87 ALA A C 1
ATOM 636 O O . ALA A 1 87 ? 1.364 8.471 2.157 1.00 84.69 87 ALA A O 1
ATOM 637 N N . GLY A 1 88 ? 1.353 9.011 -0.014 1.00 87.31 88 GLY A N 1
ATOM 638 C CA . GLY A 1 88 ? 0.404 10.116 0.127 1.00 87.31 88 GLY A CA 1
ATOM 639 C C . GLY A 1 88 ? -0.976 9.661 0.608 1.00 87.31 88 GLY A C 1
ATOM 640 O O . GLY A 1 88 ? -1.586 10.320 1.454 1.00 87.31 88 GLY A O 1
ATOM 641 N N . ILE A 1 89 ? -1.452 8.513 0.121 1.00 86.19 89 ILE A N 1
ATOM 642 C CA . ILE A 1 89 ? -2.730 7.930 0.544 1.00 86.19 89 ILE A CA 1
ATOM 643 C C . ILE A 1 89 ? -2.650 7.446 1.996 1.00 86.19 89 ILE A C 1
ATOM 645 O O . ILE A 1 89 ? -3.549 7.742 2.787 1.00 86.19 89 ILE A O 1
ATOM 649 N N . TYR A 1 90 ? -1.556 6.793 2.392 1.00 85.56 90 TYR A N 1
ATOM 650 C CA . TYR A 1 90 ? -1.358 6.400 3.789 1.00 85.56 90 TYR A CA 1
ATOM 651 C C . TYR A 1 90 ? -1.197 7.591 4.729 1.00 85.56 90 TYR A C 1
ATOM 653 O O . TYR A 1 90 ? -1.739 7.575 5.833 1.00 85.56 90 TYR A O 1
ATOM 661 N N . LEU A 1 91 ? -0.528 8.661 4.294 1.00 87.06 91 LEU A N 1
ATOM 662 C CA . LEU A 1 91 ? -0.466 9.913 5.049 1.00 87.06 91 LEU A CA 1
ATOM 663 C C . LEU A 1 91 ? -1.856 10.526 5.241 1.00 87.06 91 LEU A C 1
ATOM 665 O O . LEU A 1 91 ? -2.156 11.008 6.334 1.00 87.06 91 LEU A O 1
ATOM 669 N N . TYR A 1 92 ? -2.716 10.481 4.220 1.00 86.50 92 TYR A N 1
ATOM 670 C CA . TYR A 1 92 ? -4.110 10.908 4.340 1.00 86.50 92 TYR A CA 1
ATOM 671 C C . TYR A 1 92 ? -4.862 10.074 5.386 1.00 86.50 92 TYR A C 1
ATOM 673 O O . TYR A 1 92 ? -5.421 10.650 6.318 1.00 86.50 92 TYR A O 1
ATOM 681 N N . VAL A 1 93 ? -4.808 8.739 5.295 1.00 83.56 93 VAL A N 1
ATOM 682 C CA . VAL A 1 93 ? -5.454 7.834 6.266 1.00 83.56 93 VAL A CA 1
ATOM 683 C C . VAL A 1 93 ? -4.925 8.073 7.684 1.00 83.56 93 VAL A C 1
ATOM 685 O O . VAL A 1 93 ? -5.703 8.178 8.634 1.00 83.56 93 VAL A O 1
ATOM 688 N N . ALA A 1 94 ? -3.609 8.222 7.843 1.00 83.69 94 ALA A N 1
ATOM 689 C CA . ALA A 1 94 ? -2.990 8.498 9.133 1.00 83.69 94 ALA A CA 1
ATOM 690 C C . ALA A 1 94 ? -3.460 9.837 9.716 1.00 83.69 94 ALA A C 1
ATOM 692 O O . ALA A 1 94 ? -3.780 9.916 10.903 1.00 83.69 94 ALA A O 1
ATOM 693 N N . ALA A 1 95 ? -3.547 10.884 8.897 1.00 84.50 95 ALA A N 1
ATOM 694 C CA . ALA A 1 95 ? -3.990 12.199 9.343 1.00 84.50 95 ALA A CA 1
ATOM 695 C C . ALA A 1 95 ? -5.478 12.226 9.724 1.00 84.50 95 ALA A C 1
ATOM 697 O O . ALA A 1 95 ? -5.831 12.865 10.718 1.00 84.50 95 ALA A O 1
ATOM 698 N N . THR A 1 96 ? -6.349 11.552 8.966 1.00 80.31 96 THR A N 1
ATOM 699 C CA . THR A 1 96 ? -7.802 11.629 9.185 1.00 80.31 96 THR A CA 1
ATOM 700 C C . THR A 1 96 ? -8.315 10.644 10.227 1.00 80.31 96 THR A C 1
ATOM 702 O O . THR A 1 96 ? -9.217 11.001 10.979 1.00 80.31 96 THR A O 1
ATOM 705 N N . GLU A 1 97 ? -7.733 9.446 10.323 1.00 74.44 97 GLU A N 1
ATOM 706 C CA . GLU A 1 97 ? -8.256 8.371 11.182 1.00 74.44 97 GLU A CA 1
ATOM 707 C C . GLU A 1 97 ? -7.427 8.170 12.458 1.00 74.44 97 GLU A C 1
ATOM 709 O O . GLU A 1 97 ? -7.965 8.057 13.564 1.00 74.44 97 GLU A O 1
ATOM 714 N N . LEU A 1 98 ? -6.096 8.162 12.334 1.00 73.56 98 LEU A N 1
ATOM 715 C CA . LEU A 1 98 ? -5.200 7.954 13.477 1.00 73.56 98 LEU A CA 1
ATOM 716 C C . LEU A 1 98 ? -4.916 9.265 14.220 1.00 73.56 98 LEU A C 1
ATOM 718 O O . LEU A 1 98 ? -4.821 9.272 15.448 1.00 73.56 98 LEU A O 1
ATOM 722 N N . GLY A 1 99 ? -4.838 10.385 13.498 1.00 78.12 99 GLY A N 1
ATOM 723 C CA . GLY A 1 99 ? -4.591 11.720 14.044 1.00 78.12 99 GLY A CA 1
ATOM 724 C C . GLY A 1 99 ? -5.531 12.102 15.196 1.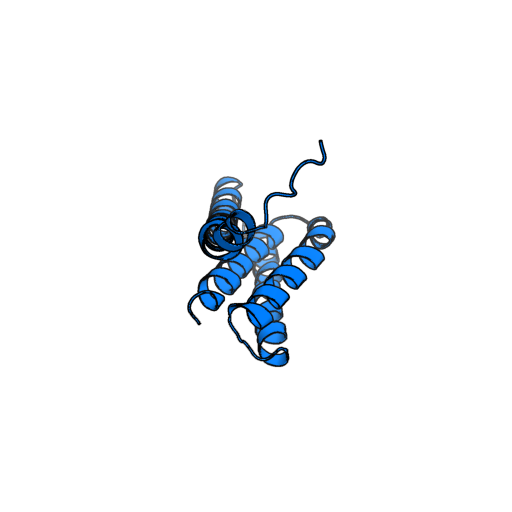00 78.12 99 GLY A C 1
ATOM 725 O O . GLY A 1 99 ? -5.038 12.438 16.277 1.00 78.12 99 GLY A O 1
ATOM 726 N N . PRO A 1 100 ? -6.866 12.001 15.034 1.00 75.31 100 PRO A N 1
ATOM 727 C CA . PRO A 1 100 ? -7.813 12.268 16.117 1.00 75.31 100 PRO A CA 1
ATOM 728 C C . PRO A 1 100 ? -7.611 11.335 17.315 1.00 75.31 100 PRO A C 1
ATOM 730 O O . PRO A 1 100 ? -7.602 11.785 18.461 1.00 75.31 100 PRO A O 1
ATOM 733 N N . SER A 1 101 ? -7.379 10.045 17.060 1.00 69.81 101 SER A N 1
ATOM 734 C CA . SER A 1 101 ? -7.159 9.035 18.101 1.00 69.81 101 SER A CA 1
ATOM 735 C C . SER A 1 101 ? -5.932 9.352 18.962 1.00 69.81 101 SER A C 1
ATOM 737 O O . SER A 1 101 ? -5.993 9.236 20.184 1.00 69.81 101 SER A O 1
ATOM 739 N N . VAL A 1 102 ? -4.841 9.829 18.351 1.00 72.62 102 VAL A N 1
ATOM 740 C CA . VAL A 1 102 ? -3.625 10.269 19.059 1.00 72.62 102 VAL A CA 1
ATOM 741 C C . VAL A 1 102 ? -3.845 11.597 19.790 1.00 72.62 102 VAL A C 1
ATOM 743 O O . VAL A 1 102 ? -3.398 11.758 20.926 1.00 72.62 102 VAL A O 1
ATOM 746 N N . ALA A 1 103 ? -4.558 12.546 19.180 1.00 74.12 103 ALA A N 1
ATOM 747 C CA . ALA A 1 103 ? -4.831 13.856 19.774 1.00 74.12 103 ALA A CA 1
ATOM 748 C C . ALA A 1 103 ? -5.730 13.783 21.023 1.00 74.12 103 ALA A C 1
ATOM 750 O O . ALA A 1 103 ? -5.633 14.642 21.903 1.00 74.12 103 ALA A O 1
ATOM 751 N N . HIS A 1 104 ? -6.583 12.760 21.113 1.00 67.81 104 HIS A N 1
ATOM 752 C CA . HIS A 1 104 ? -7.489 12.526 22.239 1.00 67.81 104 HIS A CA 1
ATOM 753 C C . HIS A 1 104 ? -6.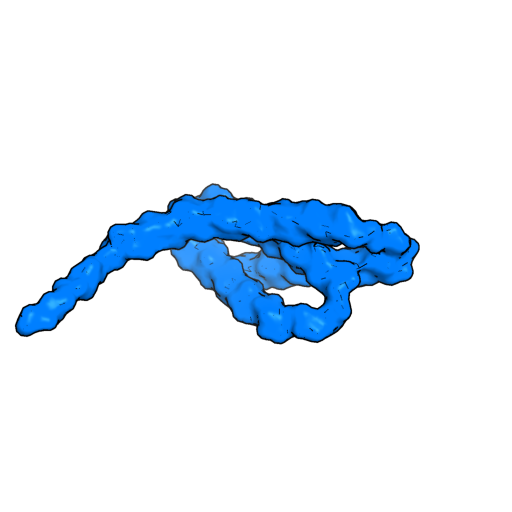938 11.570 23.305 1.00 67.81 104 HIS A C 1
ATOM 755 O O . HIS A 1 104 ? -7.639 11.291 24.281 1.00 67.81 104 HIS A O 1
ATOM 761 N N . LEU A 1 105 ? -5.689 11.101 23.179 1.00 67.75 105 LEU A N 1
ATOM 762 C CA . LEU A 1 105 ? -5.048 10.349 24.255 1.00 67.75 105 LEU A CA 1
ATOM 763 C C . LEU A 1 105 ? -4.999 11.219 25.524 1.00 67.75 105 LEU A C 1
ATOM 765 O O . LEU A 1 105 ? -4.557 12.373 25.453 1.00 67.75 105 LEU A O 1
ATOM 769 N N . PRO A 1 106 ? -5.428 10.700 26.695 1.00 65.50 106 PRO A N 1
ATOM 770 C CA . PRO A 1 106 ? -5.265 11.406 27.955 1.00 65.50 106 PRO A CA 1
ATOM 771 C C . PRO A 1 106 ? -3.789 11.755 28.094 1.00 65.50 106 PRO A C 1
ATOM 773 O O . PRO A 1 106 ? -2.944 10.858 28.143 1.00 65.50 106 PRO A O 1
ATOM 776 N N . ARG A 1 107 ? -3.459 13.053 28.109 1.00 67.88 107 ARG A N 1
ATOM 777 C CA . ARG A 1 107 ? -2.091 13.488 28.392 1.00 67.88 107 ARG A CA 1
ATOM 778 C C . ARG A 1 107 ? -1.734 12.860 29.725 1.00 67.88 107 ARG A C 1
ATOM 780 O O . ARG A 1 107 ? -2.351 13.221 30.727 1.00 67.88 107 ARG A O 1
ATOM 787 N N . LEU A 1 108 ? -0.800 11.904 29.716 1.00 66.38 108 LEU A N 1
ATOM 788 C CA . LEU A 1 108 ? -0.242 11.340 30.936 1.00 66.38 108 LEU A CA 1
ATOM 789 C C . LEU A 1 108 ? 0.128 12.537 31.803 1.00 66.38 108 LEU A C 1
ATOM 791 O O . LEU A 1 108 ? 1.007 13.322 31.436 1.00 66.38 108 LEU A O 1
ATOM 795 N N . GLN A 1 109 ? -0.631 12.738 32.883 1.00 61.50 109 GLN A N 1
ATOM 796 C CA . GLN A 1 109 ? -0.316 13.743 33.877 1.00 61.50 109 GLN A CA 1
ATOM 797 C C . GLN A 1 109 ? 1.070 13.356 34.367 1.00 61.50 109 GLN A C 1
ATOM 799 O O . GLN A 1 109 ? 1.243 12.331 35.023 1.00 61.50 109 GLN A O 1
ATOM 804 N N . ARG A 1 110 ? 2.072 14.114 33.917 1.00 57.19 110 ARG A N 1
ATOM 805 C CA . ARG A 1 110 ? 3.455 13.971 34.347 1.00 57.19 110 ARG A CA 1
ATOM 806 C C . ARG A 1 110 ? 3.404 14.114 35.862 1.00 57.19 110 ARG A C 1
ATOM 808 O O . ARG A 1 110 ? 3.104 15.203 36.345 1.00 57.19 110 ARG A O 1
ATOM 815 N N . GLY A 1 111 ? 3.576 12.994 36.563 1.00 61.97 111 GLY A N 1
ATOM 816 C CA . GLY A 1 111 ? 3.626 12.966 38.015 1.00 61.97 111 GLY A CA 1
ATOM 817 C C . GLY A 1 111 ? 4.672 13.970 38.474 1.00 61.97 111 GLY A C 1
ATOM 818 O O . GLY A 1 111 ? 5.832 13.874 38.071 1.00 61.97 111 GLY A O 1
ATOM 819 N N . SER A 1 112 ? 4.196 14.971 39.210 1.00 59.25 112 SER A N 1
ATOM 820 C CA . SER A 1 112 ? 4.989 15.896 40.014 1.00 59.25 112 SER A CA 1
ATOM 821 C C . SER A 1 112 ? 5.652 15.169 41.170 1.00 59.25 112 SER A C 1
ATOM 823 O O . SER A 1 112 ? 4.929 14.349 41.787 1.00 59.25 112 SER A O 1
#

Foldseek 3Di:
DPLLCLLLVLLLLQLLLCLLPDPVCVVVVVVSLVVSLCCCVPVVVDDSVVSNVSSVVSNCSSVVSVVPNVVDVDDPVNSVVSNVSSVVSVVVCCCPPVVVVVVPPDPPPPDD

Mean predicted aligned error: 7.06 Å

InterPro domains:
  IPR003689 Zinc/iron permease [PF02535] (17-100)
  IPR050799 Zinc Iron Protein (ZIP) Transporter [PTHR12191] (7-103)

Secondary structure (DSSP, 8-state):
-TTHHHHHHHHHHHHHHHTTS-GGGHHHHHHHHHHHHHHHHHTS---HHHHHHHHHHHHTHHHHHHHHHHHS---HHHHHHHHHHHHHHHHHHIIIIIHHHHHTS-------

Nearest PDB structures (foldseek):
  8qah-assembly2_B  TM=2.442E-01  e=7.323E+00  synthetic construct

pLDDT: mean 83.14, std 9.98, range [51.97, 97.0]

Radius of gyration: 16.34 Å; Cα contacts (8 Å, |Δi|>4): 114; chains: 1; bounding box: 32×29×59 Å

Sequence (112 aa):
MSIAGPVIFGDMFHNLADGFITLVTMAHEVPQELADFMILVHHAGMNWKLAALVNFLSGCSTLVGAVIAHGMDVSEEVEGVTLAAGAGIYLYVAATELGPSVAHLPRLQRGS